Protein AF-A0A367YRC0-F1 (afdb_monomer_lite)

Radius of gyration: 12.97 Å; chains: 1; bounding box: 29×23×45 Å

Sequence (87 aa):
MPDQPEVTTNDNLDVELCGLTGHDWRPHEYTRFNRPHTSWRCVWCHAVACGDYAEADPCWLPYHHREPHRSRNGEQWPIGGNRREHA

Structure (mmCIF, N/CA/C/O backbone):
data_AF-A0A367YRC0-F1
#
_entry.id   AF-A0A367YRC0-F1
#
loop_
_atom_site.group_PDB
_atom_site.id
_atom_site.type_symbol
_atom_site.label_atom_id
_atom_site.label_alt_id
_atom_site.label_comp_id
_atom_site.label_asym_id
_atom_site.label_entity_id
_atom_site.label_seq_id
_atom_site.pdbx_PDB_ins_code
_atom_site.Cartn_x
_atom_site.Cartn_y
_atom_site.Cartn_z
_atom_site.occupancy
_atom_site.B_iso_or_equiv
_atom_site.auth_seq_id
_atom_site.auth_comp_id
_atom_site.auth_asym_id
_atom_site.auth_atom_id
_atom_site.pdbx_PDB_model_num
ATOM 1 N N . MET A 1 1 ? -0.260 -5.826 -23.187 1.00 46.47 1 MET A N 1
ATOM 2 C CA . MET A 1 1 ? -0.074 -4.933 -22.026 1.00 46.47 1 MET A CA 1
ATOM 3 C C . MET A 1 1 ? 1.419 -4.951 -21.747 1.00 46.47 1 MET A C 1
ATOM 5 O O . MET A 1 1 ? 1.932 -6.063 -21.726 1.00 46.47 1 MET A O 1
ATOM 9 N N . PRO A 1 2 ? 2.143 -3.822 -21.650 1.00 51.50 2 PRO A N 1
ATOM 10 C CA . PRO A 1 2 ? 3.500 -3.879 -21.107 1.00 51.50 2 PRO A CA 1
ATOM 11 C C . PRO A 1 2 ? 3.450 -4.600 -19.754 1.00 51.50 2 PRO A C 1
ATOM 13 O O . PRO A 1 2 ? 2.481 -4.413 -19.012 1.00 51.50 2 PRO A O 1
ATOM 16 N N . ASP A 1 3 ? 4.435 -5.456 -19.482 1.00 64.81 3 ASP A N 1
ATOM 17 C CA . ASP A 1 3 ? 4.545 -6.162 -18.207 1.00 64.81 3 ASP A CA 1
ATOM 18 C C . ASP A 1 3 ? 4.602 -5.116 -17.094 1.00 64.81 3 ASP A C 1
ATOM 20 O O . ASP A 1 3 ? 5.566 -4.359 -16.970 1.00 64.81 3 ASP A O 1
ATOM 24 N N . GLN A 1 4 ? 3.511 -4.993 -16.342 1.00 66.44 4 GLN A N 1
ATOM 25 C CA . GLN A 1 4 ? 3.471 -4.080 -15.212 1.00 66.44 4 GLN A CA 1
ATOM 26 C C . GLN A 1 4 ? 4.509 -4.526 -14.178 1.00 66.44 4 GLN A C 1
ATOM 28 O O . GLN A 1 4 ? 4.709 -5.734 -14.007 1.00 66.44 4 GLN A O 1
ATOM 33 N N . PRO A 1 5 ? 5.151 -3.584 -13.468 1.00 80.12 5 PRO A N 1
ATOM 34 C CA . PRO A 1 5 ? 6.140 -3.938 -12.467 1.00 80.12 5 PRO A CA 1
ATOM 35 C C . PRO A 1 5 ? 5.525 -4.868 -11.416 1.00 80.12 5 PRO A C 1
ATOM 37 O O . PRO A 1 5 ? 4.329 -4.807 -11.106 1.00 80.12 5 PRO A O 1
ATOM 40 N N . GLU A 1 6 ? 6.369 -5.736 -10.861 1.00 80.88 6 GLU A N 1
ATOM 41 C CA . GLU A 1 6 ? 5.993 -6.619 -9.754 1.00 80.88 6 GLU A CA 1
ATOM 42 C C . GLU A 1 6 ? 5.435 -5.795 -8.581 1.00 80.88 6 GLU A C 1
ATOM 44 O O . GLU A 1 6 ? 4.417 -6.158 -7.990 1.00 80.88 6 GLU A O 1
ATOM 49 N N . VAL A 1 7 ? 6.034 -4.621 -8.34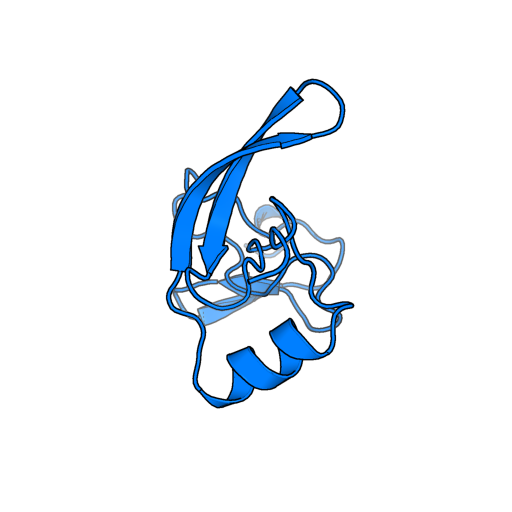3 1.00 84.81 7 VAL A N 1
ATOM 50 C CA . VAL A 1 7 ? 5.681 -3.682 -7.278 1.00 84.81 7 VAL A CA 1
ATOM 51 C C . VAL A 1 7 ? 5.588 -2.251 -7.811 1.00 84.81 7 VAL A C 1
ATOM 53 O O . VAL A 1 7 ? 6.551 -1.735 -8.380 1.00 84.81 7 VAL A O 1
ATOM 56 N N . THR A 1 8 ? 4.471 -1.584 -7.524 1.00 92.31 8 THR A N 1
ATOM 57 C CA . THR A 1 8 ? 4.292 -0.133 -7.684 1.00 92.31 8 THR A CA 1
ATOM 58 C C . THR A 1 8 ? 4.195 0.537 -6.305 1.00 92.31 8 THR A C 1
ATOM 60 O O . THR A 1 8 ? 3.746 -0.075 -5.334 1.00 92.31 8 THR A O 1
ATOM 63 N N . THR A 1 9 ? 4.626 1.793 -6.182 1.00 90.75 9 THR A N 1
ATOM 64 C CA . THR A 1 9 ? 4.546 2.579 -4.935 1.00 90.75 9 THR A CA 1
ATOM 65 C C . THR A 1 9 ? 3.617 3.779 -5.105 1.00 90.75 9 THR A C 1
ATOM 67 O O . THR A 1 9 ? 3.206 4.101 -6.219 1.00 90.75 9 THR A O 1
ATOM 70 N N . ASN A 1 10 ? 3.326 4.478 -4.007 1.00 91.81 10 ASN A N 1
ATOM 71 C CA . ASN A 1 10 ? 2.533 5.708 -3.997 1.00 91.81 10 ASN A CA 1
ATOM 72 C C . ASN A 1 10 ? 3.137 6.853 -4.833 1.00 91.81 10 ASN A C 1
ATOM 74 O O . ASN A 1 10 ? 2.478 7.861 -5.051 1.00 91.81 10 ASN A O 1
ATOM 78 N N . ASP A 1 11 ? 4.388 6.725 -5.285 1.00 90.62 11 ASP A N 1
ATOM 79 C CA . ASP A 1 11 ? 5.040 7.721 -6.140 1.00 90.62 11 ASP A CA 1
ATOM 80 C C . ASP A 1 11 ? 4.586 7.636 -7.612 1.00 90.62 11 ASP A C 1
ATOM 82 O O . ASP A 1 11 ? 4.939 8.499 -8.415 1.00 90.62 11 ASP A O 1
ATOM 86 N N . ASN A 1 12 ? 3.828 6.599 -7.991 1.00 91.56 12 ASN A N 1
ATOM 87 C CA . ASN A 1 12 ? 3.291 6.438 -9.341 1.00 91.56 12 ASN A CA 1
ATOM 88 C C . ASN A 1 12 ? 1.867 7.017 -9.441 1.00 91.56 12 ASN A C 1
ATOM 90 O O . ASN A 1 12 ? 0.986 6.652 -8.662 1.00 91.56 12 ASN A O 1
ATOM 94 N N . LEU A 1 13 ? 1.630 7.853 -10.457 1.00 90.62 13 LEU A N 1
ATOM 95 C CA . LEU A 1 13 ? 0.327 8.453 -10.758 1.00 90.62 13 LEU A CA 1
ATOM 96 C C . LEU A 1 13 ? -0.802 7.413 -10.890 1.00 90.62 13 LEU A C 1
ATOM 98 O O . LEU A 1 13 ? -1.918 7.665 -10.446 1.00 90.62 13 LEU A O 1
ATOM 102 N N . ASP A 1 14 ? -0.525 6.227 -11.436 1.00 89.94 14 ASP A N 1
ATOM 103 C CA . ASP A 1 14 ? -1.529 5.161 -11.575 1.00 89.94 14 ASP A CA 1
ATOM 104 C C . ASP A 1 14 ? -2.034 4.652 -10.215 1.00 89.94 14 ASP A C 1
ATOM 106 O O . ASP A 1 14 ? -3.173 4.196 -10.088 1.00 89.94 14 ASP A O 1
ATOM 110 N N . VAL A 1 15 ? -1.197 4.736 -9.176 1.00 91.25 15 VAL A N 1
ATOM 111 C CA . VAL A 1 15 ? -1.579 4.370 -7.808 1.00 91.25 15 VAL A CA 1
ATOM 112 C C . VAL A 1 15 ? -2.501 5.428 -7.222 1.00 91.25 15 VAL A C 1
ATOM 114 O O . VAL A 1 15 ? -3.548 5.068 -6.690 1.00 91.25 15 VAL A O 1
ATOM 117 N N . GLU A 1 16 ? -2.174 6.709 -7.396 1.00 90.25 16 GLU A N 1
ATOM 118 C CA . GLU A 1 16 ? -3.036 7.820 -6.978 1.00 90.25 16 GLU A CA 1
ATOM 119 C C . GLU A 1 16 ? -4.418 7.736 -7.647 1.00 90.25 16 GLU A C 1
ATOM 121 O O . GLU A 1 16 ? -5.447 7.775 -6.970 1.00 90.25 16 GLU A O 1
ATOM 126 N N . LEU A 1 17 ? -4.453 7.515 -8.966 1.00 91.50 17 LEU A N 1
ATOM 127 C CA . LEU A 1 17 ? -5.698 7.371 -9.725 1.00 91.50 17 LEU A CA 1
ATOM 128 C C . LEU A 1 17 ? -6.518 6.155 -9.276 1.00 91.50 17 LEU A C 1
ATOM 130 O O . LEU A 1 17 ? -7.736 6.253 -9.133 1.00 91.50 17 LEU A O 1
ATOM 134 N N . CYS A 1 18 ? -5.867 5.021 -9.008 1.00 93.06 18 CYS A N 1
ATOM 135 C CA . CYS A 1 18 ? -6.542 3.835 -8.480 1.00 93.06 18 CYS A CA 1
ATOM 136 C C . CYS A 1 18 ? -7.099 4.063 -7.062 1.00 93.06 18 CYS A C 1
ATOM 138 O O . CYS A 1 18 ? -8.111 3.464 -6.695 1.00 93.06 18 CYS A O 1
ATOM 140 N N . GLY A 1 19 ? -6.477 4.939 -6.269 1.00 89.44 19 GLY A N 1
ATOM 141 C CA . GLY A 1 19 ? -6.954 5.316 -4.940 1.00 89.44 19 GLY A CA 1
ATOM 142 C C . GLY A 1 19 ? -8.324 6.003 -4.961 1.00 89.44 19 GLY A C 1
ATOM 143 O O . GLY A 1 19 ? -9.118 5.793 -4.045 1.00 89.44 19 GLY A O 1
ATOM 144 N N . LEU A 1 20 ? -8.656 6.739 -6.032 1.00 88.50 20 LEU A N 1
ATOM 145 C CA . LEU A 1 20 ? -9.949 7.429 -6.185 1.00 88.50 20 LEU A CA 1
ATOM 146 C C . LEU A 1 20 ? -11.142 6.467 -6.251 1.00 88.50 20 LEU A C 1
ATOM 148 O O . LEU A 1 20 ? -12.238 6.805 -5.807 1.00 88.50 20 LEU A O 1
ATOM 152 N N . THR A 1 21 ? -10.934 5.267 -6.795 1.00 89.19 21 THR A N 1
ATOM 153 C CA . THR A 1 21 ? -11.944 4.197 -6.846 1.00 89.19 21 THR A CA 1
ATOM 154 C C . THR A 1 21 ? -11.823 3.216 -5.681 1.00 89.19 21 THR A C 1
ATOM 156 O O . THR A 1 21 ? -12.698 2.373 -5.490 1.00 89.19 21 THR A O 1
ATOM 159 N N . GLY A 1 22 ? -10.738 3.318 -4.912 1.00 88.81 22 GLY A N 1
ATOM 160 C CA . GLY A 1 22 ? -10.303 2.310 -3.958 1.00 88.81 22 GLY A CA 1
ATOM 161 C C . GLY A 1 22 ? -9.489 1.198 -4.624 1.00 88.81 22 GLY A C 1
ATOM 162 O O . GLY A 1 22 ? -9.714 0.817 -5.772 1.00 88.81 22 GLY A O 1
ATOM 163 N N . HIS A 1 23 ? -8.531 0.662 -3.875 1.00 91.12 23 HIS A N 1
ATOM 164 C CA . HIS A 1 23 ? -7.691 -0.461 -4.289 1.00 91.12 23 HIS A CA 1
ATOM 165 C C . HIS A 1 23 ? -8.320 -1.811 -3.882 1.00 91.12 23 HIS A C 1
ATOM 167 O O . HIS A 1 23 ? -8.755 -1.964 -2.737 1.00 91.12 23 HIS A O 1
ATOM 173 N N . ASP A 1 24 ? -8.309 -2.813 -4.774 1.00 92.50 24 ASP A N 1
ATOM 174 C CA . ASP A 1 24 ? -8.610 -4.220 -4.439 1.00 92.50 24 ASP A CA 1
ATOM 175 C C . ASP A 1 24 ? -7.320 -4.939 -4.052 1.00 92.50 24 ASP A C 1
ATOM 177 O O . ASP A 1 24 ? -6.565 -5.450 -4.884 1.00 92.50 24 ASP A O 1
ATOM 181 N N . TRP A 1 25 ? -7.063 -4.906 -2.753 1.00 91.75 25 TRP A N 1
ATOM 182 C CA . TRP A 1 25 ? -5.893 -5.469 -2.109 1.00 91.75 25 TRP A CA 1
ATOM 183 C C . TRP A 1 25 ? -6.017 -6.982 -1.915 1.00 91.75 25 TRP A C 1
ATOM 185 O O . TRP A 1 25 ? -6.967 -7.469 -1.299 1.00 91.75 25 TRP A O 1
ATOM 195 N N . ARG A 1 26 ? -5.001 -7.733 -2.349 1.00 93.75 26 ARG A N 1
ATOM 196 C CA . ARG A 1 26 ? -4.871 -9.184 -2.134 1.00 93.75 26 ARG A CA 1
ATOM 197 C C . ARG A 1 26 ? -3.523 -9.528 -1.499 1.00 93.75 26 ARG A C 1
ATOM 199 O O . ARG A 1 26 ? -2.572 -8.785 -1.723 1.00 93.75 26 ARG A O 1
ATOM 206 N N . PRO A 1 27 ? -3.404 -10.629 -0.738 1.00 94.75 27 PRO A N 1
ATOM 207 C CA . PRO A 1 27 ? -2.110 -11.072 -0.227 1.00 94.75 27 PRO A CA 1
ATOM 208 C C . PRO A 1 27 ? -1.125 -11.307 -1.373 1.00 94.75 27 PRO A C 1
ATOM 210 O O . PRO A 1 27 ? -1.496 -11.868 -2.408 1.00 94.75 27 PRO A O 1
ATOM 213 N N . HIS A 1 28 ? 0.116 -10.868 -1.196 1.00 93.44 28 HIS A N 1
ATOM 214 C CA . HIS A 1 28 ? 1.155 -11.000 -2.202 1.00 93.44 28 HIS A CA 1
ATOM 215 C C . HIS A 1 28 ? 2.526 -11.214 -1.565 1.00 93.44 28 HIS A C 1
ATOM 217 O O . HIS A 1 28 ? 2.975 -10.443 -0.715 1.00 93.44 28 HIS A O 1
ATOM 223 N N . GLU A 1 29 ? 3.191 -12.266 -2.027 1.00 94.31 29 GLU A N 1
ATOM 224 C CA . GLU A 1 29 ? 4.561 -12.613 -1.676 1.00 94.31 29 GLU A CA 1
ATOM 225 C C . GLU A 1 29 ? 5.470 -12.223 -2.839 1.00 94.31 29 GLU A C 1
ATOM 227 O O . GLU A 1 29 ? 5.169 -12.533 -3.994 1.00 94.31 29 GLU A O 1
ATOM 232 N N . TYR A 1 30 ? 6.569 -11.540 -2.540 1.00 89.38 30 TYR A N 1
ATOM 233 C CA . TYR A 1 30 ? 7.538 -11.098 -3.540 1.00 89.38 30 TYR A CA 1
ATOM 234 C C . TYR A 1 30 ? 8.944 -11.059 -2.953 1.00 89.38 30 TYR A C 1
ATOM 236 O O . TYR A 1 30 ? 9.141 -11.107 -1.738 1.00 89.38 30 TYR A O 1
ATOM 244 N N . THR A 1 31 ? 9.950 -10.970 -3.822 1.00 89.00 31 THR A N 1
ATOM 245 C CA . THR A 1 31 ? 11.345 -10.827 -3.394 1.00 89.00 31 THR A CA 1
ATOM 246 C C . THR A 1 31 ? 11.845 -9.428 -3.719 1.00 89.00 31 THR A C 1
ATOM 248 O O . THR A 1 31 ? 11.856 -9.009 -4.871 1.00 89.00 31 THR A O 1
ATOM 251 N N . ARG A 1 32 ? 12.331 -8.703 -2.710 1.00 82.25 32 ARG A N 1
ATOM 252 C CA . ARG A 1 32 ? 12.972 -7.390 -2.884 1.00 82.25 32 ARG A CA 1
ATOM 253 C C . ARG A 1 32 ? 14.280 -7.374 -2.110 1.00 82.25 32 ARG A C 1
ATOM 255 O O . ARG A 1 32 ? 14.360 -7.904 -1.011 1.00 82.25 32 ARG A O 1
ATOM 262 N N . PHE A 1 33 ? 15.336 -6.821 -2.706 1.00 85.69 33 PHE A N 1
ATOM 263 C CA . PHE A 1 33 ? 16.686 -6.816 -2.115 1.00 85.69 33 PHE A CA 1
ATOM 264 C C . PHE A 1 33 ? 17.173 -8.209 -1.665 1.00 85.69 33 PHE A C 1
ATOM 266 O O . PHE A 1 33 ? 17.832 -8.343 -0.635 1.00 85.69 33 PHE A O 1
ATOM 273 N N . ASN A 1 34 ? 16.838 -9.248 -2.442 1.00 89.00 34 ASN A N 1
ATOM 274 C CA . ASN A 1 34 ? 17.165 -10.648 -2.152 1.00 89.00 34 ASN A CA 1
ATOM 275 C C . ASN A 1 34 ? 16.625 -11.151 -0.796 1.00 89.00 34 ASN A C 1
ATOM 277 O O . ASN A 1 34 ? 17.241 -11.997 -0.147 1.00 89.00 34 ASN A O 1
ATOM 281 N N . ARG A 1 35 ? 15.492 -10.600 -0.348 1.00 86.81 35 ARG A N 1
ATOM 282 C CA . ARG A 1 35 ? 14.765 -11.026 0.849 1.00 86.81 35 ARG A CA 1
ATOM 283 C C . ARG A 1 35 ? 13.292 -11.256 0.503 1.00 86.81 35 ARG A C 1
ATOM 285 O O . ARG A 1 35 ? 12.755 -10.501 -0.312 1.00 86.81 35 ARG A O 1
ATOM 292 N N . PRO A 1 36 ? 12.648 -12.281 1.084 1.00 90.62 36 PRO A N 1
ATOM 293 C CA . PRO A 1 36 ? 11.213 -12.457 0.946 1.00 90.62 36 PRO A CA 1
ATOM 294 C C . PRO A 1 36 ? 10.490 -11.324 1.675 1.00 90.62 36 PRO A C 1
ATOM 296 O O . PRO A 1 36 ? 10.887 -10.918 2.769 1.00 90.62 36 PRO A O 1
ATOM 299 N N . HIS A 1 37 ? 9.437 -10.822 1.050 1.00 89.88 37 HIS A N 1
ATOM 300 C CA . HIS A 1 37 ? 8.548 -9.808 1.586 1.00 89.88 37 HIS A CA 1
ATOM 301 C C . HIS A 1 37 ? 7.099 -10.241 1.384 1.00 89.88 37 HIS A C 1
ATOM 303 O O . HIS A 1 37 ? 6.748 -10.864 0.380 1.00 89.88 37 HIS A O 1
ATOM 309 N N . THR A 1 38 ? 6.263 -9.854 2.334 1.00 93.12 38 THR A N 1
ATOM 310 C CA . THR A 1 38 ? 4.823 -10.079 2.336 1.00 93.12 38 THR A CA 1
ATOM 311 C C . THR A 1 38 ? 4.129 -8.729 2.450 1.00 93.12 38 THR A C 1
ATOM 313 O O . THR A 1 38 ? 4.466 -7.904 3.295 1.00 93.12 38 THR A O 1
ATOM 316 N N . SER A 1 39 ? 3.201 -8.447 1.538 1.00 92.38 39 SER A N 1
ATOM 317 C CA . SER A 1 39 ? 2.393 -7.222 1.562 1.00 92.38 39 SER A CA 1
ATOM 318 C C . SER A 1 39 ? 1.060 -7.446 0.853 1.00 92.38 39 SER A C 1
ATOM 320 O O . SER A 1 39 ? 0.892 -8.384 0.073 1.00 92.38 39 SER A O 1
ATOM 322 N N . TRP A 1 40 ? 0.080 -6.599 1.133 1.00 93.38 40 TRP A N 1
ATOM 323 C CA . TRP A 1 40 ? -1.112 -6.534 0.302 1.00 93.38 40 TRP A CA 1
ATOM 324 C C . TRP A 1 40 ? -0.769 -5.867 -1.031 1.00 93.38 40 TRP A C 1
ATOM 326 O O . TRP A 1 40 ? -0.140 -4.817 -1.044 1.00 93.38 40 TRP A O 1
ATOM 336 N N . ARG A 1 41 ? -1.213 -6.422 -2.159 1.00 94.56 41 ARG A N 1
ATOM 337 C CA . ARG A 1 41 ? -1.022 -5.849 -3.497 1.00 94.56 41 ARG A CA 1
ATOM 338 C C . ARG A 1 41 ? -2.351 -5.577 -4.180 1.00 94.56 41 ARG A C 1
ATOM 340 O O . ARG A 1 41 ? -3.228 -6.439 -4.192 1.00 94.56 41 ARG A O 1
ATOM 347 N N . CYS A 1 42 ? -2.494 -4.392 -4.764 1.00 93.56 42 CYS A N 1
ATOM 348 C CA . CYS A 1 42 ? -3.652 -4.053 -5.578 1.00 93.56 42 CYS A CA 1
ATOM 349 C C . CYS A 1 42 ? -3.616 -4.844 -6.892 1.00 93.56 42 CYS A C 1
ATOM 351 O O . CYS A 1 42 ? -2.625 -4.787 -7.623 1.00 93.56 42 CYS A O 1
ATOM 353 N N . VAL A 1 43 ? -4.698 -5.545 -7.230 1.00 93.00 43 VAL A N 1
ATOM 354 C CA . VAL A 1 43 ? -4.772 -6.352 -8.466 1.00 93.00 43 VAL A CA 1
ATOM 355 C C . VAL A 1 43 ? -4.804 -5.518 -9.749 1.00 93.00 43 VAL A C 1
ATOM 357 O O . VAL A 1 43 ? -4.561 -6.063 -10.821 1.00 93.00 43 VAL A O 1
ATOM 360 N N . TRP A 1 44 ? -5.099 -4.216 -9.654 1.00 91.50 44 TRP A N 1
ATOM 361 C CA . TRP A 1 44 ? -5.242 -3.333 -10.817 1.00 91.50 44 TRP A CA 1
ATOM 362 C C . TRP A 1 44 ? -4.006 -2.476 -11.088 1.00 91.50 44 TRP A C 1
ATOM 364 O O . TRP A 1 44 ? -3.520 -2.463 -12.211 1.00 91.50 44 TRP A O 1
ATOM 374 N N . CYS A 1 45 ? -3.499 -1.763 -10.076 1.00 92.56 45 CYS A N 1
ATOM 375 C CA . CYS A 1 45 ? -2.351 -0.854 -10.226 1.00 92.56 45 CYS A CA 1
ATOM 376 C C . CYS A 1 45 ? -1.029 -1.428 -9.693 1.00 92.56 45 CYS A C 1
ATOM 378 O O . CYS A 1 45 ? 0.002 -0.755 -9.732 1.00 92.56 45 CYS A O 1
ATOM 380 N N . HIS A 1 46 ? -1.065 -2.642 -9.131 1.00 93.12 46 HIS A N 1
ATOM 381 C CA . HIS A 1 46 ? 0.093 -3.339 -8.560 1.00 93.12 46 HIS A CA 1
ATOM 382 C C . HIS A 1 46 ? 0.801 -2.581 -7.427 1.00 93.12 46 HIS A C 1
ATOM 384 O O . HIS A 1 46 ? 1.918 -2.934 -7.041 1.00 93.12 46 HIS A O 1
ATOM 390 N N . ALA A 1 47 ? 0.144 -1.566 -6.855 1.00 94.75 47 ALA A N 1
ATOM 391 C CA . ALA A 1 47 ? 0.585 -0.945 -5.618 1.00 94.75 47 ALA A CA 1
ATOM 392 C C . ALA A 1 47 ? 0.748 -2.014 -4.540 1.00 94.75 47 ALA A C 1
ATOM 394 O O . ALA A 1 47 ? -0.097 -2.906 -4.456 1.00 94.75 47 ALA A O 1
ATOM 395 N N . VAL A 1 48 ? 1.783 -1.911 -3.713 1.00 94.50 48 VAL A N 1
ATOM 396 C CA . VAL A 1 48 ? 1.891 -2.689 -2.470 1.00 94.50 48 VAL A CA 1
ATOM 397 C C . VAL A 1 48 ? 1.540 -1.814 -1.274 1.00 94.50 48 VAL A C 1
ATOM 399 O O . VAL A 1 48 ? 1.823 -0.615 -1.278 1.00 94.50 48 VAL A O 1
ATOM 402 N N . ALA A 1 49 ? 0.911 -2.390 -0.257 1.00 93.69 49 ALA A N 1
ATOM 403 C CA . ALA A 1 49 ? 0.607 -1.703 0.984 1.00 93.69 49 ALA A CA 1
ATOM 404 C C . ALA A 1 49 ? 1.877 -1.522 1.822 1.00 93.69 4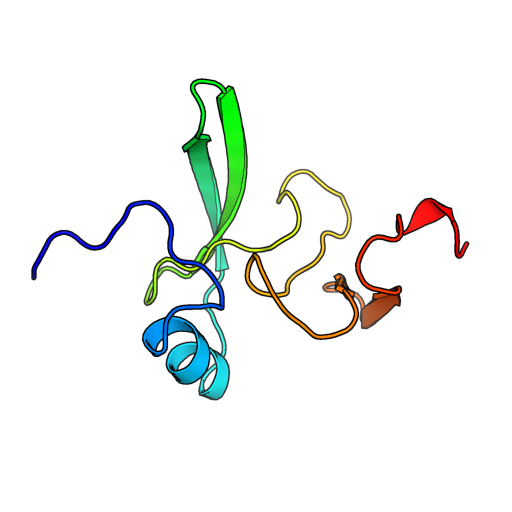9 ALA A C 1
ATOM 406 O O . ALA A 1 49 ? 2.851 -2.272 1.720 1.00 93.69 49 ALA A O 1
ATOM 407 N N . CYS A 1 50 ? 1.861 -0.504 2.670 1.00 91.50 50 CYS A N 1
ATOM 408 C CA . CYS A 1 50 ? 2.963 -0.198 3.563 1.00 91.50 50 CYS A CA 1
ATOM 409 C C . CYS A 1 50 ? 3.174 -1.276 4.632 1.00 91.50 50 CYS A C 1
ATOM 411 O O . CYS A 1 50 ? 4.315 -1.508 5.024 1.00 91.50 50 CYS A O 1
ATOM 413 N N . GLY A 1 51 ? 2.094 -1.876 5.136 1.00 89.62 51 GLY A N 1
ATOM 414 C CA . GLY A 1 51 ? 2.157 -2.932 6.140 1.00 89.62 51 GLY A CA 1
ATOM 415 C C . GLY A 1 51 ? 2.174 -4.330 5.531 1.00 89.62 51 GLY A C 1
ATOM 416 O O . GLY A 1 51 ? 1.708 -4.557 4.410 1.00 89.62 51 GLY A O 1
ATOM 417 N N . ASP A 1 52 ? 2.690 -5.269 6.312 1.00 89.06 52 ASP A N 1
ATOM 418 C CA . ASP A 1 52 ? 2.728 -6.687 5.979 1.00 89.06 52 ASP A CA 1
ATOM 419 C C . ASP A 1 52 ? 1.347 -7.334 6.179 1.00 89.06 52 ASP A C 1
ATOM 421 O O . ASP A 1 52 ? 0.697 -7.123 7.201 1.00 89.06 52 ASP A O 1
ATOM 425 N N . TYR A 1 53 ? 0.868 -8.149 5.232 1.00 88.94 53 TYR A N 1
ATOM 426 C CA . TYR A 1 53 ? -0.434 -8.811 5.395 1.00 88.94 53 TYR A CA 1
ATOM 427 C C . TYR A 1 53 ? -0.475 -9.847 6.522 1.00 88.94 53 TYR A C 1
ATOM 429 O O . TYR A 1 53 ? -1.567 -10.238 6.935 1.00 88.94 53 TYR A O 1
ATOM 437 N N . ALA A 1 54 ? 0.684 -10.308 6.996 1.00 88.50 54 ALA A N 1
ATOM 438 C CA . ALA A 1 54 ? 0.802 -11.202 8.138 1.00 88.50 54 ALA A CA 1
ATOM 439 C C . ALA A 1 54 ? 0.626 -10.473 9.484 1.00 88.50 54 ALA A C 1
ATOM 441 O O . ALA A 1 54 ? 0.438 -11.125 10.514 1.00 88.50 54 ALA A O 1
ATOM 442 N N . GLU A 1 55 ? 0.668 -9.136 9.506 1.00 86.62 55 GLU A N 1
ATOM 443 C CA . GLU A 1 55 ? 0.334 -8.359 10.700 1.00 86.62 55 GLU A CA 1
ATOM 444 C C . GLU A 1 55 ? -1.173 -8.434 10.987 1.00 86.62 55 GLU A C 1
ATOM 446 O O . GLU A 1 55 ? -2.004 -8.443 10.081 1.00 86.62 55 GLU A O 1
ATOM 451 N N . ALA A 1 56 ? -1.545 -8.453 12.270 1.00 86.00 56 ALA A N 1
ATOM 452 C CA . ALA A 1 56 ? -2.949 -8.548 12.681 1.00 86.00 56 ALA A CA 1
ATOM 453 C C . ALA A 1 56 ? -3.795 -7.339 12.234 1.00 86.00 56 ALA A C 1
ATOM 455 O O . ALA A 1 56 ? -4.988 -7.474 11.974 1.00 86.00 56 ALA A O 1
ATOM 456 N N . ASP A 1 57 ? -3.181 -6.160 12.149 1.00 85.50 57 ASP A N 1
ATOM 457 C CA . ASP A 1 57 ? -3.810 -4.947 11.636 1.00 85.50 57 ASP A CA 1
ATOM 458 C C . ASP A 1 57 ? -2.725 -4.080 10.982 1.00 85.50 57 ASP A C 1
ATOM 460 O O . ASP A 1 57 ? -2.123 -3.259 11.664 1.00 85.50 57 ASP A O 1
ATOM 464 N N . PRO A 1 58 ? -2.389 -4.287 9.7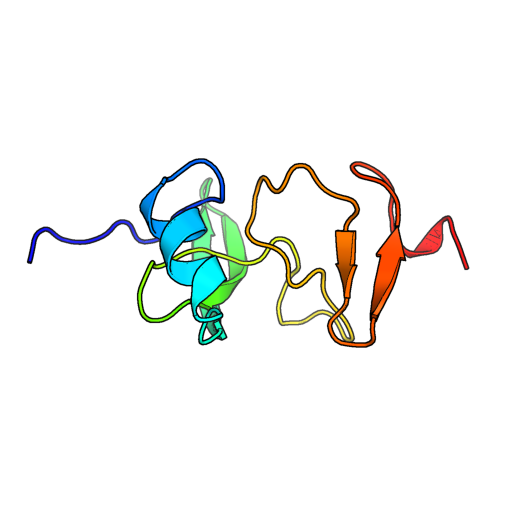00 1.00 88.62 58 PRO A N 1
ATOM 465 C CA . PRO A 1 58 ? -1.294 -3.575 9.045 1.00 88.62 58 PRO A CA 1
ATOM 466 C C . PRO A 1 58 ? -1.659 -2.147 8.644 1.00 88.62 58 PRO A C 1
ATOM 468 O O . PRO A 1 58 ? -2.829 -1.769 8.580 1.00 88.62 58 PRO A O 1
ATOM 471 N N . CYS A 1 59 ? -0.644 -1.353 8.291 1.00 90.44 59 CYS A N 1
ATOM 472 C CA . CYS A 1 59 ? -0.864 -0.120 7.536 1.00 90.44 59 CYS A CA 1
ATOM 473 C C . CYS A 1 59 ? -1.395 -0.446 6.131 1.00 90.44 59 CYS A C 1
ATOM 475 O O . CYS A 1 59 ? -0.715 -1.099 5.342 1.00 90.44 59 CYS A O 1
ATOM 477 N N . TRP A 1 60 ? -2.585 0.055 5.804 1.00 90.12 60 TRP A N 1
ATOM 478 C CA . TRP A 1 60 ? -3.294 -0.237 4.551 1.00 90.12 60 TRP A CA 1
ATOM 479 C C . TRP A 1 60 ? -3.091 0.837 3.466 1.00 90.12 60 TRP A C 1
ATOM 481 O O . TRP A 1 60 ? -3.660 0.771 2.379 1.00 90.12 60 TRP A O 1
ATOM 491 N N . LEU A 1 61 ? -2.274 1.851 3.746 1.00 92.69 61 LEU A N 1
ATOM 492 C CA . LEU A 1 61 ? -1.899 2.856 2.754 1.00 92.69 61 LEU A CA 1
ATOM 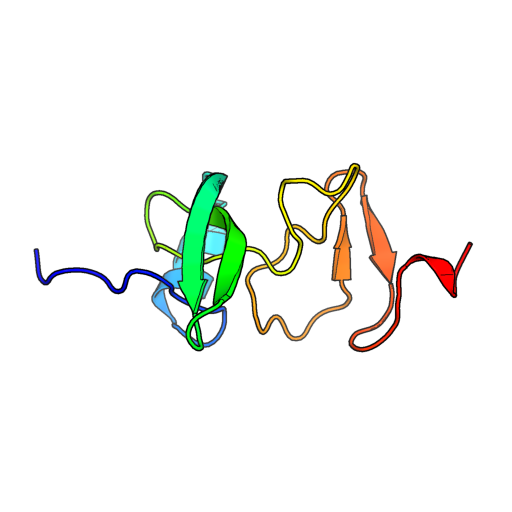493 C C . LEU A 1 61 ? -0.855 2.308 1.774 1.00 92.69 61 LEU A C 1
ATOM 495 O O . LEU A 1 61 ? -0.042 1.471 2.182 1.00 92.69 61 LEU A O 1
ATOM 499 N N . PRO A 1 62 ? -0.819 2.791 0.518 1.00 94.06 62 PRO A N 1
ATOM 500 C CA . PRO A 1 62 ? 0.217 2.413 -0.434 1.00 94.06 62 PRO A CA 1
ATOM 501 C C . PRO A 1 62 ? 1.628 2.694 0.105 1.00 94.06 62 PRO A C 1
ATOM 503 O O . PRO A 1 62 ? 1.867 3.658 0.828 1.00 94.06 62 PRO A O 1
ATOM 506 N N . TYR A 1 63 ? 2.594 1.849 -0.232 1.00 90.94 63 TYR A N 1
ATOM 507 C CA . TYR A 1 63 ? 3.984 2.017 0.186 1.00 90.94 63 TYR A CA 1
ATOM 508 C C . TYR A 1 63 ? 4.567 3.344 -0.332 1.00 90.94 63 TYR A C 1
ATOM 510 O O . TYR A 1 63 ? 4.283 3.730 -1.462 1.00 90.94 63 TYR A O 1
ATOM 518 N N . HIS A 1 64 ? 5.382 4.028 0.484 1.00 91.31 64 HIS A N 1
ATOM 519 C CA . HIS A 1 64 ? 5.811 5.432 0.297 1.00 91.31 64 HIS A CA 1
ATOM 520 C C . HIS A 1 64 ? 4.686 6.490 0.400 1.00 91.31 64 HIS A C 1
ATOM 522 O O . HIS A 1 64 ? 4.813 7.593 -0.137 1.00 91.31 64 HIS A O 1
ATOM 528 N N . HIS A 1 65 ? 3.580 6.194 1.090 1.00 91.75 65 HIS A N 1
ATOM 529 C CA . HIS A 1 65 ? 2.586 7.221 1.427 1.00 91.75 65 HIS A CA 1
ATOM 530 C C . HIS A 1 65 ? 3.198 8.369 2.258 1.00 91.75 65 HIS A C 1
ATOM 532 O O . HIS A 1 65 ? 4.216 8.206 2.935 1.00 91.75 65 HIS A O 1
ATOM 538 N N . ARG A 1 66 ? 2.588 9.556 2.152 1.00 90.25 66 ARG A N 1
ATOM 539 C CA . ARG A 1 66 ? 3.039 10.810 2.797 1.00 90.25 66 ARG A CA 1
ATOM 540 C C . ARG A 1 66 ? 2.076 11.315 3.870 1.00 90.25 66 ARG A C 1
ATOM 542 O O . ARG A 1 66 ? 2.254 12.412 4.393 1.00 90.25 66 ARG A O 1
ATOM 549 N N . GLU A 1 67 ? 1.056 10.532 4.174 1.00 90.06 67 GLU A N 1
ATOM 550 C CA . GLU A 1 67 ? 0.068 10.814 5.209 1.00 90.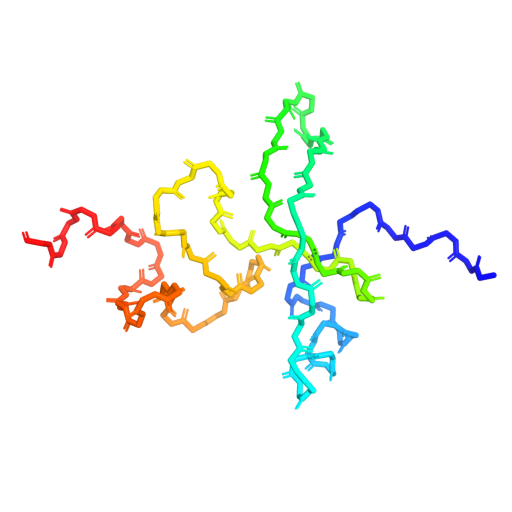06 67 GLU A CA 1
ATOM 551 C C . GLU A 1 67 ? 0.361 9.961 6.458 1.00 90.06 67 GLU A C 1
ATOM 553 O O . GLU A 1 67 ? 1.206 9.067 6.410 1.00 90.06 67 GLU A O 1
ATOM 558 N N . PRO A 1 68 ? -0.257 10.232 7.619 1.00 93.50 68 PRO A N 1
ATOM 559 C CA . PRO A 1 68 ? -0.130 9.344 8.769 1.00 93.50 68 PRO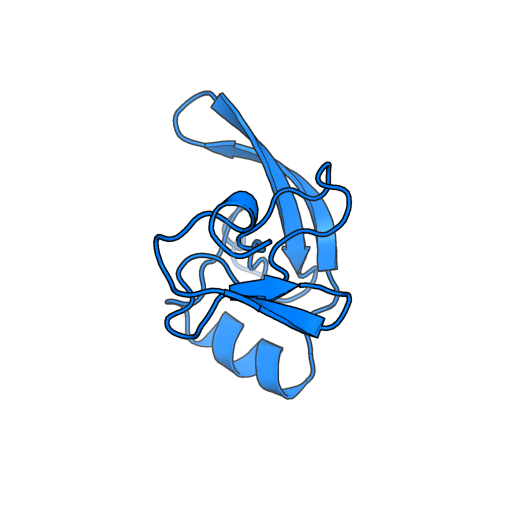 A CA 1
ATOM 560 C C . PRO A 1 68 ? -0.499 7.911 8.392 1.00 93.50 68 PRO A C 1
ATOM 562 O O . PRO A 1 68 ? -1.438 7.686 7.632 1.00 93.50 68 PRO A O 1
ATOM 565 N N . HIS A 1 69 ? 0.209 6.935 8.954 1.00 92.56 69 HIS A N 1
ATOM 566 C CA . HIS A 1 69 ? -0.161 5.544 8.756 1.00 92.56 69 HIS A CA 1
ATOM 567 C C . HIS A 1 69 ? -1.604 5.315 9.192 1.00 92.56 69 HIS A C 1
ATOM 569 O O . HIS A 1 69 ? -2.048 5.873 10.195 1.00 92.56 69 HIS A O 1
ATOM 575 N N . ARG A 1 70 ? -2.312 4.454 8.460 1.00 91.69 70 ARG A N 1
ATOM 576 C CA . ARG A 1 70 ? -3.701 4.115 8.745 1.00 91.69 70 ARG A CA 1
ATOM 577 C C . ARG A 1 70 ? -3.907 2.613 8.704 1.00 91.69 70 ARG A C 1
ATOM 579 O O . ARG A 1 70 ? -3.558 1.959 7.719 1.00 91.69 70 ARG A O 1
ATOM 586 N N . SER A 1 71 ? -4.487 2.083 9.771 1.00 90.12 71 SER A N 1
ATOM 587 C CA . SER A 1 71 ? -4.863 0.680 9.865 1.00 90.12 71 SER A CA 1
ATOM 588 C C . SER A 1 71 ? -6.196 0.389 9.189 1.00 90.12 71 SER A C 1
ATOM 590 O O . SER A 1 71 ? -6.988 1.301 8.926 1.00 90.12 71 SER A O 1
ATOM 592 N N . ARG A 1 72 ? -6.486 -0.892 8.943 1.00 80.56 72 ARG A N 1
ATOM 593 C CA . ARG A 1 72 ? -7.798 -1.296 8.422 1.00 80.56 72 ARG A CA 1
ATOM 594 C C . ARG A 1 72 ? -8.908 -1.046 9.448 1.00 80.56 72 ARG A C 1
ATOM 596 O O . ARG A 1 72 ? -10.031 -0.733 9.060 1.00 80.56 72 ARG A O 1
ATOM 603 N N . ASN A 1 73 ? -8.576 -1.123 10.736 1.00 85.00 73 ASN A N 1
ATOM 604 C CA . ASN A 1 73 ? -9.494 -0.850 11.844 1.00 85.00 73 ASN A CA 1
ATOM 605 C C . ASN A 1 73 ? -9.650 0.651 12.158 1.00 85.00 73 ASN A C 1
ATOM 607 O O . ASN A 1 73 ? -10.459 1.017 13.007 1.00 85.00 73 ASN A O 1
ATOM 611 N N . GLY A 1 74 ? -8.917 1.528 11.462 1.00 85.06 74 GLY A N 1
ATOM 612 C CA . GLY A 1 74 ? -9.036 2.983 11.583 1.00 85.06 74 GLY A CA 1
ATOM 613 C C . GLY A 1 74 ? -8.060 3.641 12.560 1.00 85.06 74 GLY A C 1
ATOM 614 O O . GLY A 1 74 ? -8.121 4.861 12.718 1.00 85.06 74 GLY A O 1
ATOM 615 N N . GLU A 1 75 ? -7.144 2.883 13.169 1.00 89.25 75 GLU A N 1
ATOM 616 C CA . GLU A 1 75 ? -6.061 3.453 13.977 1.00 89.25 75 GLU A CA 1
ATOM 617 C C . GLU A 1 75 ? -5.100 4.256 13.098 1.00 89.25 75 GLU A C 1
ATOM 619 O O . GLU A 1 75 ? -4.835 3.885 11.950 1.00 89.25 75 GLU A O 1
ATOM 624 N N . GLN A 1 76 ? -4.563 5.348 13.646 1.00 91.88 76 GLN A N 1
ATOM 625 C CA . GLN A 1 76 ? -3.611 6.212 12.954 1.00 91.88 76 GLN A CA 1
ATOM 626 C C . GLN A 1 76 ? -2.376 6.479 13.808 1.00 91.88 76 GLN A C 1
ATOM 628 O O . GLN A 1 76 ? -2.487 6.649 15.020 1.00 91.88 76 GLN A O 1
ATOM 633 N N . TRP A 1 77 ? -1.205 6.541 13.173 1.00 90.31 77 TRP A N 1
ATOM 634 C CA . TRP A 1 77 ? 0.051 6.909 13.832 1.00 90.31 77 TRP A CA 1
ATOM 635 C C . TRP A 1 77 ? 0.988 7.686 12.885 1.00 90.31 77 TRP A C 1
ATOM 637 O O . TRP A 1 77 ? 0.834 7.601 11.662 1.00 90.31 77 TRP A O 1
ATOM 647 N N . PRO A 1 78 ? 1.939 8.484 13.410 1.00 89.94 78 PRO A N 1
ATOM 648 C CA . PRO A 1 78 ? 2.817 9.327 12.595 1.00 89.94 78 PRO A CA 1
ATOM 649 C C . PRO A 1 78 ? 3.733 8.532 11.655 1.00 89.94 78 PRO A C 1
ATOM 651 O O . PRO A 1 78 ? 4.145 7.417 11.973 1.00 89.94 78 PRO A O 1
ATOM 654 N N . ILE A 1 79 ? 4.119 9.142 10.527 1.00 84.88 79 ILE A N 1
ATOM 655 C CA . ILE A 1 79 ? 5.136 8.589 9.615 1.00 84.88 79 ILE A CA 1
ATOM 656 C C . ILE A 1 79 ? 6.459 8.403 10.359 1.00 84.88 79 ILE A C 1
ATOM 658 O O . ILE A 1 79 ? 6.917 9.304 11.058 1.00 84.88 79 ILE A O 1
ATOM 662 N N . GLY A 1 80 ? 7.088 7.242 10.167 1.00 73.38 80 GLY A N 1
ATOM 663 C CA . GLY A 1 80 ? 8.372 6.910 10.790 1.00 73.38 80 GLY A CA 1
ATOM 664 C C . GLY A 1 80 ? 8.270 6.480 12.257 1.00 73.38 80 GLY A C 1
ATOM 665 O O . GLY A 1 80 ? 9.295 6.141 12.841 1.00 73.38 80 GLY A O 1
ATOM 666 N N . GLY A 1 81 ? 7.064 6.466 12.835 1.00 64.94 81 GLY A N 1
ATOM 667 C CA . GLY A 1 81 ? 6.793 5.904 14.156 1.00 64.94 81 GLY A CA 1
ATOM 668 C C . GLY A 1 81 ? 6.319 4.453 14.079 1.00 64.94 81 GLY A C 1
ATOM 669 O O . GLY A 1 81 ? 5.725 4.024 13.084 1.00 64.94 81 GLY A O 1
ATOM 670 N N . ASN A 1 82 ? 6.541 3.693 15.150 1.00 70.00 82 ASN A N 1
ATOM 671 C CA . ASN A 1 82 ? 5.931 2.374 15.303 1.00 70.00 82 ASN A CA 1
ATOM 672 C C . ASN A 1 82 ? 4.559 2.505 15.962 1.00 70.00 82 ASN A C 1
ATOM 674 O O . ASN A 1 82 ? 4.390 3.264 16.914 1.00 70.00 82 ASN A O 1
ATOM 678 N N . ARG A 1 83 ? 3.588 1.675 15.558 1.00 70.81 83 ARG A N 1
ATOM 679 C CA . ARG A 1 83 ? 2.266 1.664 16.211 1.00 70.81 83 ARG A CA 1
ATOM 680 C C . ARG A 1 83 ? 2.355 1.462 17.733 1.00 70.81 83 ARG A C 1
ATOM 682 O O . ARG A 1 83 ? 1.596 2.064 18.481 1.00 70.81 83 ARG A O 1
ATOM 689 N N . ARG A 1 84 ? 3.300 0.635 18.197 1.00 63.94 84 ARG A N 1
ATOM 690 C CA . ARG A 1 84 ? 3.482 0.294 19.622 1.00 63.94 84 ARG A CA 1
ATOM 691 C C . ARG A 1 84 ? 3.995 1.442 20.495 1.00 63.94 84 ARG A C 1
ATOM 693 O O . ARG A 1 84 ? 3.989 1.297 21.707 1.00 63.94 84 ARG A O 1
ATOM 700 N N . GLU A 1 85 ? 4.439 2.551 19.911 1.00 55.25 85 GLU A N 1
ATOM 701 C CA . GLU A 1 85 ? 4.907 3.723 20.666 1.00 55.25 85 GLU A CA 1
ATOM 702 C C . GLU A 1 85 ? 3.752 4.657 21.074 1.00 55.25 85 GLU A C 1
ATOM 704 O O . GLU A 1 85 ? 3.964 5.605 21.825 1.00 55.25 85 GLU A O 1
ATOM 709 N N . HIS A 1 86 ? 2.527 4.375 20.610 1.00 44.31 86 HIS A N 1
ATOM 710 C CA . HIS A 1 86 ? 1.336 5.203 20.825 1.00 44.31 86 HIS A CA 1
ATOM 711 C C . HIS A 1 86 ? 0.174 4.470 21.527 1.00 44.31 86 HIS A C 1
ATOM 713 O O . HIS A 1 86 ? -0.940 4.995 21.534 1.00 44.31 86 HIS A O 1
ATOM 719 N N . ALA A 1 87 ? 0.422 3.283 22.098 1.00 42.47 87 ALA A N 1
ATOM 720 C CA . ALA A 1 87 ? -0.555 2.498 22.863 1.00 42.47 87 ALA A CA 1
ATOM 721 C C . ALA A 1 87 ? -0.385 2.679 24.378 1.00 42.47 87 ALA A C 1
ATOM 723 O O . ALA A 1 87 ? 0.780 2.711 24.837 1.00 42.47 87 ALA A O 1
#

pLDDT: mean 85.92, std 11.67, range [42.47, 94.75]

Secondary structure (DSSP, 8-state):
-----S-B-TTSHHHHHHHHH---EEEEEEEETTEEEEEEEETTT-BBBSS-TTSSS-B-SBTT--SPEEBTTS-EE-TT--GGG--

Foldseek 3Di:
DPPQDLEDFPVDPLLVVCPVVNFPWDWDWDADPNDIAIFTAGPPNRFTACFHPPDPWTQRHTHPDPDFGATPVGDTHHPPDDPVVPD

Organism: NCBI:txid2268447